Protein AF-A0A932W3S2-F1 (afdb_monomer_lite)

Secondary structure (DSSP, 8-state):
--EEEHHHHHHHTT--HHHHHHHHHTT-S-EEE-TTS-EEEETT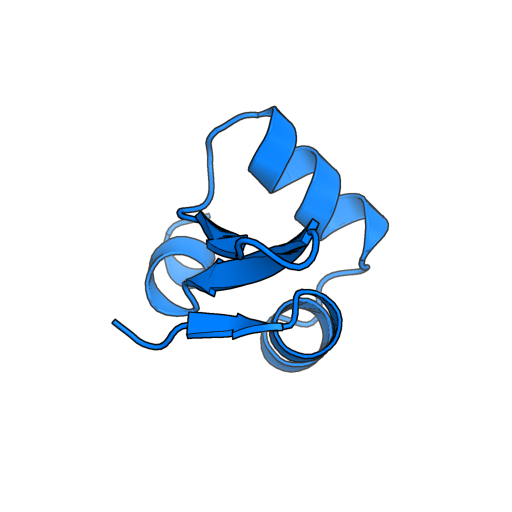GGG--

pLDDT: mean 94.0, std 5.72, range [69.44, 97.56]

Sequence (49 aa):
MQLVPAEEAARRSQLGLRQLFRLVEAGHVHFVKTSEGQLLICLDSLREV

Foldseek 3Di:
DDWDFLVVLCVVLVHDSVRSVVCVVVVQWDWDQDPVRTIITDNVSSVVD

Radius of gyration: 9.59 Å; chains: 1; bounding box: 19×21×26 Å

Structure (mmCIF, N/CA/C/O backbone):
data_AF-A0A932W3S2-F1
#
_entry.id   AF-A0A932W3S2-F1
#
loop_
_atom_site.group_PDB
_atom_site.id
_atom_site.type_symbol
_atom_site.label_atom_id
_atom_site.label_alt_id
_atom_site.label_comp_id
_atom_site.label_asym_id
_atom_site.label_entity_id
_atom_site.label_seq_id
_atom_site.pdbx_PDB_ins_code
_atom_site.Cartn_x
_atom_site.Cartn_y
_atom_site.Cartn_z
_atom_site.occupancy
_atom_site.B_iso_or_equiv
_atom_site.auth_seq_id
_atom_site.auth_comp_id
_atom_site.auth_asym_id
_atom_site.auth_atom_id
_atom_site.pdbx_PDB_model_num
ATOM 1 N N . MET A 1 1 ? -0.598 -12.714 0.761 1.00 77.12 1 MET A N 1
ATOM 2 C CA . MET A 1 1 ? -1.157 -11.422 1.201 1.00 77.12 1 MET A CA 1
ATOM 3 C C . MET A 1 1 ? -0.226 -10.771 2.213 1.00 77.12 1 MET A C 1
ATOM 5 O O . MET A 1 1 ? -0.387 -10.959 3.415 1.00 77.12 1 MET A O 1
ATOM 9 N N . GLN A 1 2 ? 0.785 -10.051 1.724 1.00 92.94 2 GLN A N 1
ATOM 10 C CA . GLN A 1 2 ? 1.713 -9.292 2.568 1.00 92.94 2 GLN A CA 1
ATOM 11 C C . GLN A 1 2 ? 1.357 -7.799 2.534 1.00 92.94 2 GLN A C 1
ATOM 13 O O . GLN A 1 2 ? 1.466 -7.167 1.485 1.00 92.94 2 GLN A O 1
ATOM 18 N N . LEU A 1 3 ? 0.952 -7.250 3.684 1.00 96.31 3 LEU A N 1
ATOM 19 C CA . LEU A 1 3 ? 0.678 -5.824 3.875 1.00 96.31 3 LEU A CA 1
ATOM 20 C C . LEU A 1 3 ? 1.911 -5.129 4.460 1.00 96.31 3 LEU A C 1
ATOM 22 O O . LEU A 1 3 ? 2.436 -5.562 5.485 1.00 96.31 3 LEU A O 1
ATOM 26 N N . VAL A 1 4 ? 2.371 -4.056 3.822 1.00 97.31 4 VAL A N 1
ATOM 27 C CA . VAL A 1 4 ? 3.514 -3.254 4.289 1.00 97.31 4 VAL A CA 1
ATOM 28 C C . VAL A 1 4 ? 3.187 -1.760 4.223 1.00 97.31 4 VAL A C 1
ATOM 30 O O . VAL A 1 4 ? 2.311 -1.371 3.451 1.00 97.31 4 VAL A O 1
ATOM 33 N N . PRO A 1 5 ? 3.871 -0.893 4.988 1.00 97.50 5 PRO A N 1
ATOM 34 C CA . PRO A 1 5 ? 3.697 0.553 4.863 1.00 97.50 5 PRO A CA 1
ATOM 35 C C . PRO A 1 5 ? 3.914 1.039 3.425 1.00 97.50 5 PRO A C 1
ATOM 37 O O . PRO A 1 5 ? 4.765 0.503 2.714 1.00 97.50 5 PRO A O 1
ATOM 40 N N . ALA A 1 6 ? 3.192 2.085 3.011 1.0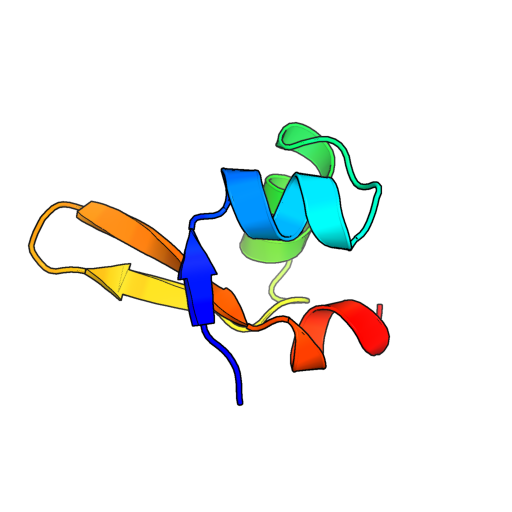0 96.56 6 ALA A N 1
ATOM 41 C CA . ALA A 1 6 ? 3.271 2.630 1.650 1.00 96.56 6 ALA A CA 1
ATOM 42 C C . ALA A 1 6 ? 4.710 2.937 1.185 1.00 96.56 6 ALA A C 1
ATOM 44 O O . ALA A 1 6 ? 5.065 2.662 0.043 1.00 96.56 6 ALA A O 1
ATOM 45 N N . GLU A 1 7 ? 5.567 3.438 2.076 1.00 96.94 7 GLU A N 1
ATOM 46 C CA . GLU A 1 7 ? 6.983 3.696 1.779 1.00 96.94 7 GLU A CA 1
ATOM 47 C C . GLU A 1 7 ? 7.764 2.422 1.449 1.00 96.94 7 GLU A C 1
ATOM 49 O O . GLU A 1 7 ? 8.580 2.407 0.529 1.00 96.94 7 GLU A O 1
ATOM 54 N N . GLU A 1 8 ? 7.502 1.338 2.177 1.00 97.56 8 GLU A N 1
ATOM 55 C CA . GLU A 1 8 ? 8.141 0.050 1.928 1.00 97.56 8 GLU A CA 1
ATOM 56 C C . GLU A 1 8 ? 7.601 -0.596 0.649 1.00 97.56 8 GLU A C 1
ATOM 58 O O . GLU A 1 8 ? 8.375 -1.134 -0.141 1.00 97.56 8 GLU A O 1
ATOM 63 N N . ALA A 1 9 ? 6.294 -0.493 0.396 1.00 96.75 9 ALA A N 1
ATOM 64 C CA . ALA A 1 9 ? 5.691 -0.961 -0.849 1.00 96.75 9 ALA A CA 1
ATOM 65 C C . ALA A 1 9 ? 6.264 -0.232 -2.071 1.00 96.75 9 ALA A C 1
ATOM 67 O O . ALA A 1 9 ? 6.623 -0.878 -3.057 1.00 96.75 9 ALA A O 1
ATOM 68 N N . ALA A 1 10 ? 6.415 1.092 -1.983 1.00 96.62 10 ALA A N 1
ATOM 69 C CA . ALA A 1 10 ? 7.034 1.914 -3.017 1.00 96.62 10 ALA A CA 1
ATOM 70 C C . ALA A 1 10 ? 8.472 1.453 -3.308 1.00 96.62 10 ALA A C 1
ATOM 72 O O . ALA A 1 10 ? 8.800 1.156 -4.457 1.00 96.62 10 ALA A O 1
ATOM 73 N N . ARG A 1 11 ? 9.299 1.286 -2.262 1.00 96.38 11 ARG A N 1
ATOM 74 C CA . ARG A 1 11 ? 10.679 0.788 -2.399 1.00 96.38 11 ARG A CA 1
ATOM 75 C C . ARG A 1 11 ? 10.744 -0.587 -3.060 1.00 96.38 11 ARG A C 1
ATOM 77 O O . ARG A 1 11 ? 11.504 -0.769 -4.007 1.00 96.38 11 ARG A O 1
ATOM 84 N N . ARG A 1 12 ? 9.945 -1.549 -2.587 1.00 95.44 12 ARG A N 1
ATOM 85 C CA . ARG A 1 12 ? 9.966 -2.934 -3.095 1.00 95.44 12 ARG A CA 1
ATOM 86 C C . ARG A 1 12 ? 9.472 -3.062 -4.528 1.00 95.44 12 ARG A C 1
ATOM 88 O O . ARG A 1 12 ? 9.934 -3.942 -5.244 1.00 95.44 12 ARG A O 1
ATOM 95 N N . SER A 1 13 ? 8.555 -2.190 -4.929 1.00 93.12 13 SER A N 1
ATOM 96 C CA . SER A 1 13 ? 7.937 -2.214 -6.260 1.00 93.12 13 SER A CA 1
ATOM 97 C C . SER A 1 13 ? 8.630 -1.267 -7.238 1.00 93.12 13 SER A C 1
ATOM 99 O O . SER A 1 13 ? 8.173 -1.118 -8.364 1.00 93.12 13 SER A O 1
ATOM 101 N N . GLN A 1 14 ? 9.709 -0.600 -6.804 1.00 94.19 14 GLN A N 1
ATOM 102 C CA . GLN A 1 14 ? 10.425 0.422 -7.575 1.00 94.19 14 GLN A CA 1
ATOM 103 C C . GLN A 1 14 ? 9.509 1.555 -8.076 1.00 94.19 14 GLN A C 1
ATOM 105 O O . GLN A 1 14 ? 9.795 2.213 -9.074 1.00 94.19 14 GLN A O 1
ATOM 110 N N . LEU A 1 15 ? 8.410 1.810 -7.360 1.00 93.94 15 LEU A N 1
ATOM 111 C CA . LEU A 1 15 ? 7.472 2.885 -7.658 1.00 93.94 15 LEU A CA 1
ATOM 112 C C . LEU A 1 15 ? 7.805 4.108 -6.810 1.00 93.94 15 LEU A C 1
ATOM 114 O O . LEU A 1 15 ? 8.144 4.003 -5.632 1.00 93.94 15 LEU A O 1
ATOM 118 N N . GLY A 1 16 ? 7.620 5.298 -7.374 1.00 96.50 16 GLY A N 1
ATOM 119 C CA . GLY A 1 16 ? 7.583 6.509 -6.559 1.00 96.50 16 GLY A CA 1
ATOM 120 C C . GLY A 1 16 ? 6.341 6.521 -5.660 1.00 96.50 16 GLY A C 1
ATOM 121 O O . GLY A 1 16 ? 5.262 6.114 -6.090 1.00 96.50 16 GLY A O 1
ATOM 122 N N . LEU A 1 17 ? 6.445 7.074 -4.447 1.00 96.50 17 LEU A N 1
ATOM 123 C CA . LEU A 1 17 ? 5.306 7.216 -3.519 1.00 96.50 17 LEU A CA 1
ATOM 124 C C . LEU A 1 17 ? 4.085 7.889 -4.168 1.00 96.50 17 LEU A C 1
ATOM 126 O O . LEU A 1 17 ? 2.960 7.436 -3.997 1.00 96.50 17 LEU A O 1
ATOM 130 N N . ARG A 1 18 ? 4.298 8.934 -4.978 1.00 96.94 18 ARG A N 1
ATOM 131 C CA . ARG A 1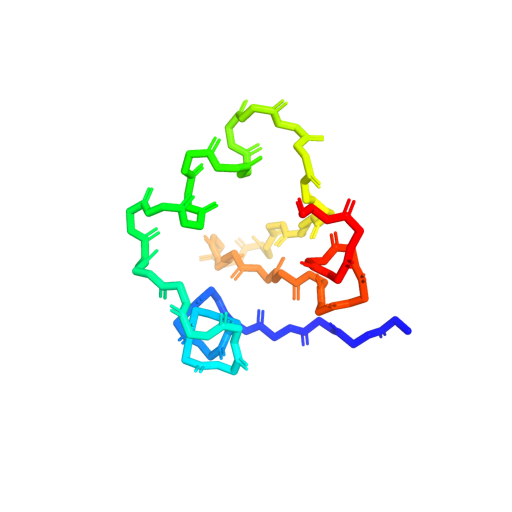 18 ? 3.208 9.597 -5.718 1.00 96.94 18 ARG A CA 1
ATOM 132 C C . ARG A 1 18 ? 2.547 8.687 -6.752 1.00 96.94 18 ARG A C 1
ATOM 134 O O . ARG A 1 18 ? 1.354 8.806 -6.995 1.00 96.94 18 ARG A O 1
ATOM 141 N N . GLN A 1 19 ? 3.313 7.817 -7.407 1.00 96.44 19 GLN A N 1
ATOM 142 C CA . GLN A 1 19 ? 2.753 6.851 -8.350 1.00 96.44 19 GLN A CA 1
ATOM 143 C C . GLN A 1 19 ? 1.932 5.803 -7.606 1.00 96.44 19 GLN A C 1
ATOM 145 O O . GLN A 1 19 ? 0.807 5.535 -8.006 1.00 96.44 19 GLN A O 1
ATOM 150 N N . LEU A 1 20 ? 2.453 5.301 -6.487 1.00 96.69 20 LEU A N 1
ATOM 151 C CA . LEU A 1 20 ? 1.740 4.370 -5.626 1.00 96.69 20 LEU A CA 1
ATOM 152 C C . LEU A 1 20 ? 0.408 4.950 -5.126 1.00 96.69 20 LEU A C 1
ATOM 154 O O . LEU A 1 20 ? -0.617 4.286 -5.227 1.00 96.69 20 LEU A O 1
ATOM 158 N N . PHE A 1 21 ? 0.392 6.201 -4.654 1.00 96.44 21 PHE A N 1
ATOM 159 C CA . PHE A 1 21 ? -0.851 6.835 -4.206 1.00 96.44 21 PHE A CA 1
ATOM 160 C C . PHE A 1 21 ? -1.860 7.045 -5.336 1.00 96.44 21 PHE A C 1
ATOM 162 O O . PHE A 1 21 ? -3.041 6.799 -5.123 1.00 96.44 21 PHE A O 1
ATOM 169 N N . ARG A 1 22 ? -1.416 7.382 -6.554 1.00 96.75 22 ARG A N 1
ATOM 170 C CA . ARG A 1 22 ? -2.325 7.439 -7.713 1.00 96.75 22 ARG A CA 1
ATOM 171 C C . ARG A 1 22 ? -2.976 6.088 -8.006 1.00 96.75 22 ARG A C 1
ATOM 173 O O . ARG A 1 22 ? -4.151 6.048 -8.342 1.00 96.75 22 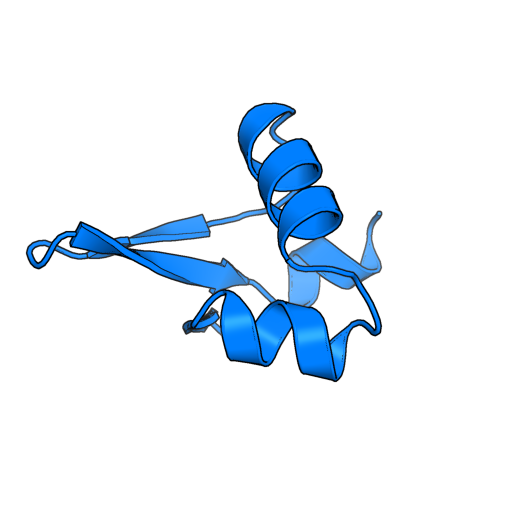ARG A O 1
ATOM 180 N N . LEU A 1 23 ? -2.237 4.987 -7.865 1.00 95.75 23 LEU A N 1
ATOM 181 C CA . LEU A 1 23 ? -2.790 3.641 -8.049 1.00 95.75 23 LEU A CA 1
ATOM 182 C C . LEU A 1 23 ? -3.809 3.282 -6.960 1.00 95.75 23 LEU A C 1
ATOM 184 O O . LEU A 1 23 ? -4.826 2.660 -7.256 1.00 95.75 23 LEU A O 1
ATOM 188 N N . VAL A 1 24 ? -3.554 3.704 -5.719 1.00 95.75 24 VAL A N 1
ATOM 189 C CA . VAL A 1 24 ? -4.496 3.561 -4.599 1.00 95.75 24 VAL A CA 1
ATOM 190 C C . VAL A 1 24 ? -5.784 4.343 -4.867 1.00 95.75 24 VAL A C 1
ATOM 192 O O . VAL A 1 24 ? -6.870 3.782 -4.763 1.00 95.75 24 VAL A O 1
ATOM 195 N N . GLU A 1 25 ? -5.674 5.614 -5.258 1.00 96.00 25 GLU A N 1
ATOM 196 C CA . GLU A 1 25 ? -6.819 6.480 -5.576 1.00 96.00 25 GLU A CA 1
ATOM 197 C C . GLU A 1 25 ? -7.614 5.977 -6.788 1.00 96.00 25 GLU A C 1
ATOM 199 O O . GLU A 1 25 ? -8.837 6.099 -6.819 1.00 96.00 25 GLU A O 1
ATOM 204 N N . ALA A 1 26 ? -6.933 5.369 -7.762 1.00 95.44 26 ALA A N 1
ATOM 205 C CA . ALA A 1 26 ? -7.550 4.742 -8.927 1.00 95.44 26 ALA A CA 1
ATOM 206 C C . ALA A 1 26 ? -8.170 3.360 -8.634 1.00 95.44 26 ALA A C 1
ATOM 208 O O . ALA A 1 26 ? -8.797 2.777 -9.515 1.00 95.44 26 ALA A O 1
ATOM 209 N N . GLY A 1 27 ? -8.005 2.820 -7.420 1.00 95.00 27 GLY A N 1
ATOM 210 C CA . GLY A 1 27 ? -8.553 1.518 -7.029 1.00 95.00 27 GLY A CA 1
ATOM 211 C C . GLY A 1 27 ? -7.818 0.310 -7.624 1.00 95.00 27 GLY A C 1
ATOM 212 O O . GLY A 1 27 ? -8.364 -0.788 -7.625 1.00 95.00 27 GLY A O 1
ATOM 213 N N . HIS A 1 28 ? -6.589 0.489 -8.116 1.00 95.06 28 HIS A N 1
ATOM 214 C CA . HIS A 1 28 ? -5.790 -0.582 -8.727 1.00 95.06 28 HIS A CA 1
ATOM 215 C C . HIS A 1 28 ? -5.015 -1.434 -7.716 1.00 95.06 28 HIS A C 1
ATOM 217 O O . HIS A 1 28 ? -4.434 -2.447 -8.087 1.00 95.06 28 HIS A O 1
ATOM 223 N N . VAL A 1 29 ? -4.956 -1.021 -6.449 1.00 95.19 29 VAL A N 1
ATOM 224 C CA . VAL A 1 29 ? -4.128 -1.669 -5.427 1.00 95.19 29 VAL A CA 1
ATOM 225 C C . VAL A 1 29 ? -4.949 -1.888 -4.168 1.00 95.19 29 VAL A C 1
ATOM 227 O O . VAL A 1 29 ? -5.636 -0.982 -3.697 1.00 95.19 29 VAL A O 1
ATOM 230 N N . HIS A 1 30 ? -4.840 -3.079 -3.581 1.00 96.12 30 HIS A N 1
ATOM 231 C CA . HIS A 1 30 ? -5.466 -3.365 -2.299 1.00 96.12 30 HIS A CA 1
ATOM 232 C C . HIS A 1 30 ? -4.702 -2.680 -1.165 1.00 96.12 30 HIS A C 1
ATOM 234 O O . HIS A 1 30 ? -3.480 -2.813 -1.033 1.00 96.12 30 HIS A O 1
ATOM 240 N N . PHE A 1 31 ? -5.437 -1.976 -0.308 1.00 96.56 31 PHE A N 1
ATOM 241 C CA . PHE A 1 31 ? -4.879 -1.290 0.847 1.00 96.56 31 PHE A CA 1
ATOM 242 C C . PHE A 1 31 ? -5.799 -1.387 2.064 1.00 96.56 31 PHE A C 1
ATOM 244 O O . PHE A 1 31 ? -6.997 -1.641 1.949 1.00 96.56 31 PHE A O 1
ATOM 251 N N . VAL A 1 32 ? -5.221 -1.151 3.239 1.00 96.69 32 VAL A N 1
ATOM 252 C CA . VAL A 1 32 ? -5.940 -1.026 4.508 1.00 96.69 32 VAL A CA 1
ATOM 253 C C . VAL A 1 32 ? -5.459 0.236 5.213 1.00 96.69 32 VAL A 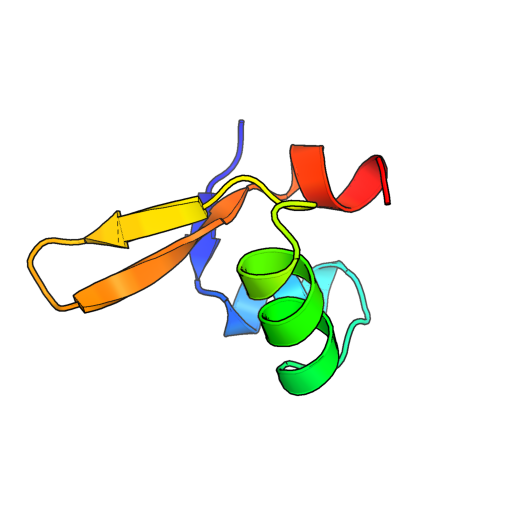C 1
ATOM 255 O O . VAL A 1 32 ? -4.257 0.500 5.269 1.00 96.69 32 VAL A O 1
ATOM 258 N N . LYS A 1 33 ? -6.393 1.012 5.767 1.00 95.94 33 LYS A N 1
ATOM 259 C CA . LYS A 1 33 ? -6.083 2.138 6.651 1.00 95.94 33 LYS A CA 1
ATOM 260 C C . LYS A 1 33 ? -6.224 1.688 8.104 1.00 95.94 33 LYS A C 1
ATOM 262 O O . LYS A 1 33 ? -7.276 1.177 8.483 1.00 95.94 33 LYS A O 1
ATOM 267 N N . THR A 1 34 ? -5.176 1.851 8.905 1.00 95.12 34 THR A N 1
ATOM 268 C CA . THR A 1 34 ? -5.211 1.518 10.336 1.00 95.12 34 THR A CA 1
ATOM 269 C C . THR A 1 34 ? -6.015 2.560 11.118 1.00 95.12 34 THR A C 1
ATOM 271 O O . THR A 1 34 ? -6.249 3.673 10.639 1.00 95.12 34 THR A O 1
ATOM 274 N N . SER A 1 35 ? -6.410 2.225 12.348 1.00 95.50 35 SER A N 1
ATOM 275 C CA . SER A 1 35 ? -7.064 3.163 13.276 1.00 95.50 35 SER A CA 1
ATOM 276 C C . SER A 1 35 ? -6.201 4.386 13.605 1.00 95.50 35 SER A C 1
ATOM 278 O O . SER A 1 35 ? -6.731 5.445 13.919 1.00 95.50 35 SER A O 1
ATOM 280 N N . GLU A 1 36 ? -4.880 4.260 13.480 1.00 94.50 36 GLU A N 1
ATOM 281 C CA . GLU A 1 36 ? -3.902 5.340 13.668 1.00 94.50 36 GLU A CA 1
ATOM 282 C C . GLU A 1 36 ? -3.706 6.189 12.397 1.00 94.50 36 GLU A C 1
ATOM 284 O O . GLU A 1 36 ? -2.936 7.146 12.386 1.00 94.50 36 GLU A O 1
ATOM 289 N N . GLY A 1 37 ? -4.403 5.854 11.307 1.00 92.44 37 GLY A N 1
ATOM 290 C CA . GLY A 1 37 ? -4.357 6.585 10.043 1.00 92.44 37 GLY A CA 1
ATOM 291 C C . GLY A 1 37 ? -3.253 6.145 9.081 1.00 92.44 37 GLY A C 1
ATOM 292 O O . GLY A 1 37 ? -3.132 6.739 8.009 1.00 92.44 37 GLY A O 1
ATOM 293 N N . GLN A 1 38 ? -2.489 5.099 9.408 1.00 94.94 38 GLN A N 1
ATOM 294 C CA . GLN A 1 38 ? -1.435 4.574 8.542 1.00 94.94 38 GLN A CA 1
ATOM 295 C C . GLN A 1 38 ? -2.022 3.798 7.358 1.00 94.94 38 GLN A C 1
ATOM 297 O O . GLN A 1 38 ? -2.974 3.034 7.514 1.00 94.94 38 GLN A O 1
ATOM 302 N N . LEU A 1 39 ? -1.426 3.962 6.173 1.00 95.75 39 LEU A N 1
ATOM 303 C CA . LEU A 1 39 ? -1.791 3.214 4.972 1.00 95.75 39 LEU A CA 1
ATOM 304 C C . LEU A 1 39 ? -0.870 1.998 4.793 1.00 95.75 39 LEU A C 1
ATOM 306 O O . LEU A 1 39 ? 0.347 2.147 4.628 1.00 95.75 39 LEU A O 1
ATOM 310 N N . LEU A 1 40 ? -1.462 0.807 4.795 1.00 97.50 40 LEU A N 1
ATOM 311 C CA . LEU A 1 40 ? -0.790 -0.451 4.493 1.00 97.50 40 LEU A CA 1
ATOM 312 C C . LEU A 1 40 ? -1.198 -0.929 3.102 1.00 97.50 40 LEU A C 1
ATOM 314 O O . LEU A 1 40 ? -2.381 -0.954 2.773 1.00 97.50 40 LEU A O 1
ATOM 318 N N . ILE A 1 41 ? -0.217 -1.325 2.303 1.00 97.44 41 ILE A N 1
ATOM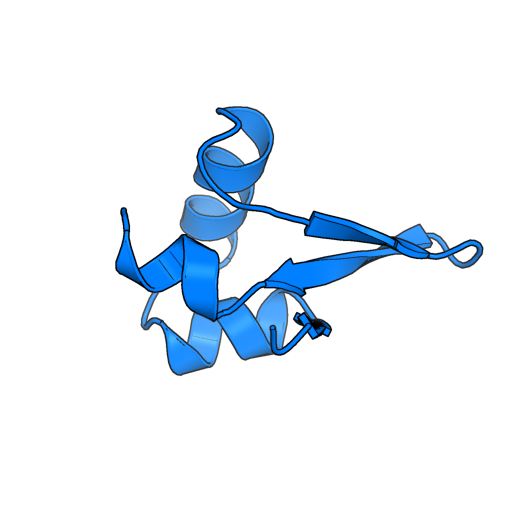 319 C CA . ILE A 1 41 ? -0.374 -1.716 0.907 1.00 97.44 41 ILE A CA 1
ATOM 320 C C . ILE A 1 41 ? -0.099 -3.205 0.746 1.00 97.44 41 ILE A C 1
ATOM 322 O O . ILE A 1 41 ? 0.888 -3.718 1.282 1.00 97.44 41 ILE A O 1
ATOM 326 N N . CYS A 1 42 ? -0.946 -3.889 -0.020 1.00 96.38 42 CYS A N 1
ATOM 327 C CA . CYS A 1 42 ? -0.733 -5.280 -0.386 1.00 96.38 42 CYS A CA 1
ATOM 328 C C . CYS A 1 42 ? 0.280 -5.381 -1.532 1.00 96.38 42 CYS A C 1
ATOM 330 O O . CYS A 1 42 ? 0.043 -4.888 -2.636 1.00 96.38 42 CYS A O 1
ATOM 332 N N . LEU A 1 43 ? 1.405 -6.055 -1.280 1.00 94.31 43 LEU A N 1
ATOM 333 C CA . LEU A 1 43 ? 2.438 -6.272 -2.299 1.00 94.31 43 LEU A CA 1
ATOM 334 C C . LEU A 1 43 ? 1.964 -7.171 -3.444 1.00 94.31 43 LEU A C 1
ATOM 336 O O . LEU A 1 43 ? 2.427 -7.011 -4.567 1.00 94.31 43 LEU A O 1
ATOM 340 N N . ASP A 1 44 ? 1.056 -8.108 -3.169 1.00 93.38 44 ASP A N 1
ATOM 341 C CA . ASP A 1 44 ? 0.584 -9.054 -4.182 1.00 93.38 44 ASP A CA 1
ATOM 342 C C . ASP A 1 44 ? -0.244 -8.331 -5.257 1.00 93.38 44 ASP A C 1
ATOM 344 O O . ASP A 1 44 ? 0.015 -8.520 -6.441 1.00 93.38 44 ASP A O 1
ATOM 348 N N . SER A 1 45 ? -1.125 -7.401 -4.861 1.00 93.38 45 SER A N 1
ATOM 349 C CA . SER A 1 45 ? -1.911 -6.598 -5.815 1.00 93.38 45 SER A CA 1
ATOM 350 C C . SER A 1 45 ? -1.078 -5.600 -6.618 1.00 93.38 45 SER A C 1
ATOM 352 O O . SER A 1 45 ? -1.528 -5.117 -7.645 1.00 93.38 45 SER A O 1
ATOM 354 N N . LEU A 1 46 ? 0.139 -5.270 -6.168 1.00 89.75 46 LEU A N 1
ATOM 355 C CA . LEU A 1 46 ? 1.045 -4.402 -6.928 1.00 89.75 46 LEU A CA 1
ATOM 356 C C . LEU A 1 46 ? 1.717 -5.118 -8.101 1.00 89.75 46 LEU A C 1
ATOM 358 O O . LEU A 1 46 ? 2.242 -4.449 -8.981 1.00 89.75 46 LEU A O 1
ATOM 362 N N . ARG A 1 47 ? 1.726 -6.456 -8.113 1.00 83.06 47 ARG A N 1
ATOM 363 C CA . ARG A 1 47 ? 2.289 -7.254 -9.215 1.00 83.06 47 ARG A CA 1
ATOM 364 C C . ARG A 1 47 ? 1.326 -7.408 -10.391 1.00 83.06 47 ARG A C 1
ATOM 366 O O . ARG A 1 47 ? 1.742 -7.874 -11.444 1.00 83.06 47 ARG A O 1
ATOM 373 N N . GLU A 1 48 ? 0.055 -7.083 -10.181 1.00 74.81 48 GLU A N 1
ATOM 374 C CA . GLU A 1 48 ? -1.022 -7.201 -11.169 1.00 74.81 48 GLU A CA 1
ATOM 375 C C . GLU A 1 48 ? -1.237 -5.899 -11.965 1.00 74.81 48 GLU A C 1
ATOM 377 O O . GLU A 1 48 ? -2.068 -5.871 -12.872 1.00 74.81 48 GLU A O 1
ATOM 382 N N . VAL A 1 49 ? -0.495 -4.836 -11.624 1.00 69.44 49 VAL A N 1
ATOM 383 C CA . VAL A 1 49 ? -0.522 -3.503 -12.252 1.00 69.44 49 VAL A CA 1
ATOM 384 C C . VAL A 1 49 ? 0.640 -3.357 -13.224 1.00 69.44 49 VAL A C 1
ATOM 386 O O . VAL A 1 49 ? 0.403 -2.836 -14.336 1.00 69.44 49 VAL A O 1
#